Protein AF-A0A943LMQ2-F1 (afdb_monomer_lite)

Secondary structure (DSSP, 8-state):
--HHHHHHHHHHHHHHHHHHHHHHHHHGGGS-HHHHHHHHHHHHHHHHHHHHHHHHHHHHHHTS-HHHHHHHIIIIIS---HHHHHHHHHH-GGGHHHH-S-S---SSPPPHHHHHHHHHHHHHHHHHHHHHHH-

Foldseek 3Di:
DALLVLLVVLVVVLVVLVVVVVVCVVVVVPDDPPVVVVVVVVSVVSNVLSVLLNVLLVVLLVVDDPVLVVLCCVCPVVVHDLQVVLVVCQVVVVCLCVQAPDPDDDPDRDDSVRSSVSNVVSVVVSRVSSVVRRD

Radius of gyration: 21.12 Å; chains: 1; bounding box: 54×22×59 Å

Structure (mmCIF, N/CA/C/O backbone):
data_AF-A0A943LMQ2-F1
#
_entry.id   AF-A0A943LMQ2-F1
#
loop_
_atom_site.group_PDB
_atom_site.id
_atom_site.type_symbol
_atom_site.label_atom_id
_atom_site.label_alt_id
_atom_site.label_comp_id
_atom_site.label_asym_id
_atom_site.label_entity_id
_atom_site.label_seq_id
_atom_site.pdbx_PDB_ins_code
_atom_site.Cartn_x
_atom_site.Cartn_y
_atom_site.Cartn_z
_atom_site.occupancy
_atom_site.B_iso_or_equiv
_atom_site.auth_seq_id
_atom_site.auth_comp_id
_atom_site.auth_asym_id
_atom_site.auth_atom_id
_atom_site.pdbx_PDB_model_num
ATOM 1 N N . MET A 1 1 ? 2.055 -10.130 6.123 1.00 82.19 1 MET A N 1
ATOM 2 C CA . MET A 1 1 ? 1.278 -8.940 5.733 1.00 82.19 1 MET A CA 1
ATOM 3 C C . MET A 1 1 ? 2.239 -7.768 5.654 1.00 82.19 1 MET A C 1
ATOM 5 O O . MET A 1 1 ? 2.965 -7.559 6.616 1.00 82.19 1 MET A O 1
ATOM 9 N N . ASN A 1 2 ? 2.328 -7.082 4.515 1.00 93.62 2 ASN A N 1
ATOM 10 C CA . ASN A 1 2 ? 3.151 -5.872 4.389 1.00 93.62 2 ASN A CA 1
ATOM 11 C C . ASN A 1 2 ? 2.408 -4.633 4.926 1.00 93.62 2 ASN A C 1
ATOM 13 O O . ASN A 1 2 ? 1.201 -4.683 5.159 1.00 93.62 2 ASN A O 1
ATOM 17 N N . ILE A 1 3 ? 3.110 -3.510 5.097 1.00 96.75 3 ILE A N 1
ATOM 18 C CA . ILE A 1 3 ? 2.543 -2.289 5.691 1.00 96.75 3 ILE A CA 1
ATOM 19 C C . ILE A 1 3 ? 1.330 -1.716 4.930 1.00 96.75 3 ILE A C 1
ATOM 21 O O . ILE A 1 3 ? 0.414 -1.166 5.539 1.00 96.75 3 ILE A O 1
ATOM 25 N N . ILE A 1 4 ? 1.275 -1.886 3.607 1.00 97.25 4 ILE A N 1
ATOM 26 C CA . ILE A 1 4 ? 0.153 -1.425 2.773 1.00 97.25 4 ILE A CA 1
ATOM 27 C C . ILE A 1 4 ? -1.056 -2.350 2.953 1.00 97.25 4 ILE A C 1
ATOM 29 O O . ILE A 1 4 ? -2.196 -1.893 3.045 1.00 97.25 4 ILE A O 1
ATOM 33 N N . GLU A 1 5 ? -0.825 -3.660 3.040 1.00 96.12 5 GLU A N 1
ATOM 34 C CA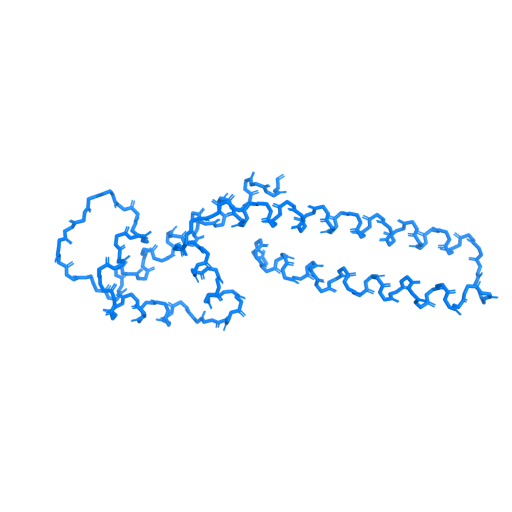 . GLU A 1 5 ? -1.870 -4.631 3.376 1.00 96.12 5 GLU A CA 1
ATOM 35 C C . GLU A 1 5 ? -2.406 -4.408 4.792 1.00 96.12 5 GLU A C 1
ATOM 37 O O . GLU A 1 5 ? -3.618 -4.452 4.987 1.00 96.12 5 GLU A O 1
ATOM 42 N N . GLN A 1 6 ? -1.532 -4.089 5.751 1.00 96.62 6 GLN A N 1
ATOM 43 C CA . GLN A 1 6 ? -1.928 -3.736 7.113 1.00 96.62 6 GLN A CA 1
ATOM 44 C C . GLN A 1 6 ? -2.793 -2.477 7.128 1.00 96.62 6 GLN A C 1
ATOM 46 O O . GLN A 1 6 ? -3.841 -2.472 7.760 1.00 96.62 6 GLN A O 1
ATOM 51 N N . TYR A 1 7 ? -2.424 -1.441 6.373 1.00 97.62 7 TYR A N 1
ATOM 52 C CA . TYR A 1 7 ? -3.254 -0.248 6.200 1.00 97.62 7 TYR A CA 1
ATOM 53 C C . TYR A 1 7 ? -4.650 -0.574 5.647 1.00 97.62 7 TYR A C 1
ATOM 55 O O . TYR A 1 7 ? -5.664 -0.130 6.193 1.00 97.62 7 TYR A O 1
ATOM 63 N N . LYS A 1 8 ? -4.727 -1.395 4.590 1.00 96.31 8 LYS A N 1
ATOM 64 C CA . LYS A 1 8 ? -6.007 -1.840 4.013 1.00 96.31 8 LYS A CA 1
ATOM 65 C C . LYS A 1 8 ? -6.839 -2.611 5.038 1.00 96.31 8 LYS A C 1
ATOM 67 O O . LYS A 1 8 ? -8.026 -2.329 5.197 1.00 96.31 8 LYS A O 1
ATOM 72 N N . PHE A 1 9 ? -6.216 -3.553 5.739 1.00 96.50 9 PHE A N 1
ATOM 73 C CA . PHE A 1 9 ? -6.864 -4.359 6.768 1.00 96.50 9 PHE A CA 1
ATOM 74 C C . PHE A 1 9 ? -7.388 -3.488 7.914 1.00 96.50 9 PHE A C 1
ATOM 76 O O . PHE A 1 9 ? -8.563 -3.574 8.270 1.00 96.50 9 PHE A O 1
ATOM 83 N N . ASN A 1 10 ? -6.562 -2.573 8.420 1.00 96.88 10 ASN A N 1
ATOM 84 C CA . ASN A 1 10 ? -6.918 -1.650 9.490 1.00 96.88 10 ASN A CA 1
ATOM 85 C C . ASN A 1 10 ? -8.070 -0.726 9.081 1.00 96.88 10 ASN A C 1
ATOM 87 O O . ASN A 1 10 ? -8.968 -0.491 9.884 1.00 96.88 10 ASN A O 1
ATOM 91 N N . LYS A 1 11 ? -8.115 -0.243 7.828 1.00 95.62 11 LYS A N 1
ATOM 92 C CA . LYS A 1 11 ? -9.270 0.523 7.321 1.00 95.62 11 LYS A CA 1
ATOM 93 C C . LYS A 1 11 ? -10.575 -0.265 7.414 1.00 95.62 11 LYS A C 1
ATOM 95 O O . LYS A 1 11 ? -11.592 0.305 7.805 1.00 95.62 11 LYS A O 1
ATOM 100 N N . THR A 1 12 ? -10.561 -1.551 7.076 1.00 95.62 12 THR A N 1
ATOM 101 C CA . THR A 1 12 ? -11.738 -2.420 7.223 1.00 95.62 12 THR A CA 1
ATOM 102 C C . THR A 1 12 ? -12.068 -2.655 8.694 1.00 95.62 12 THR A C 1
ATOM 104 O O . THR A 1 12 ? -13.223 -2.523 9.090 1.00 95.62 12 THR A O 1
ATOM 107 N N . ARG A 1 13 ? -11.060 -2.929 9.526 1.00 95.56 13 ARG A N 1
ATOM 108 C CA . ARG A 1 13 ? -11.244 -3.188 10.957 1.00 95.56 13 ARG A CA 1
ATOM 109 C C . ARG A 1 13 ? -11.841 -1.991 11.699 1.00 95.56 13 ARG A C 1
ATOM 111 O O . ARG A 1 13 ? -12.760 -2.179 12.483 1.00 95.56 13 ARG A O 1
ATOM 118 N N . ILE A 1 14 ? -11.400 -0.771 11.389 1.00 96.06 14 ILE A N 1
ATOM 119 C CA . ILE A 1 14 ? -11.981 0.469 11.931 1.00 96.06 14 ILE A CA 1
ATOM 120 C C . ILE A 1 14 ? -13.477 0.567 11.610 1.00 96.06 14 ILE A C 1
ATOM 122 O O . ILE A 1 14 ? -14.253 0.944 12.481 1.00 96.06 14 ILE A O 1
ATOM 126 N N . LYS A 1 15 ? -13.898 0.229 10.382 1.00 95.19 15 LYS A N 1
ATOM 127 C CA . LYS A 1 15 ? -15.324 0.246 10.008 1.00 95.19 15 LYS A CA 1
ATOM 128 C C . LYS A 1 15 ? -16.134 -0.758 10.825 1.00 95.19 15 LYS A C 1
ATOM 130 O O . LYS A 1 15 ? -17.214 -0.414 11.282 1.00 95.19 15 LYS A O 1
ATOM 135 N N . ILE A 1 16 ? -15.593 -1.960 11.022 1.00 93.25 16 ILE A N 1
ATOM 136 C CA . ILE A 1 16 ? -16.233 -3.004 11.832 1.00 93.25 16 ILE A CA 1
ATOM 137 C C . ILE A 1 16 ? -16.396 -2.524 13.276 1.00 93.25 16 ILE A C 1
ATOM 139 O O . ILE A 1 16 ? -17.506 -2.531 13.780 1.00 93.25 16 ILE A O 1
ATOM 143 N N . ILE A 1 17 ? -15.331 -2.014 13.901 1.00 92.25 17 ILE A N 1
ATOM 144 C CA . ILE A 1 17 ? -15.389 -1.546 15.295 1.00 92.25 17 ILE A CA 1
ATOM 145 C C . ILE A 1 17 ? -16.381 -0.387 15.462 1.00 92.25 17 ILE A C 1
ATOM 147 O O . ILE A 1 17 ? -17.099 -0.334 16.452 1.00 92.25 17 ILE A O 1
ATOM 151 N N . LYS A 1 18 ? -16.452 0.539 14.497 1.00 91.38 18 LYS A N 1
ATOM 152 C CA . LYS A 1 18 ? -17.452 1.619 14.521 1.00 91.38 18 LYS A CA 1
ATOM 153 C C . LYS A 1 18 ? -18.882 1.080 14.471 1.00 91.38 18 LYS A C 1
ATOM 155 O O . LYS A 1 18 ? -19.718 1.531 15.239 1.00 91.38 18 LYS A O 1
ATOM 160 N N . ASN A 1 19 ? -19.133 0.085 13.625 1.00 89.50 19 ASN A N 1
ATOM 161 C CA . ASN A 1 19 ? -20.424 -0.593 13.572 1.00 89.50 19 ASN A CA 1
ATOM 162 C C . ASN A 1 19 ? -20.724 -1.365 14.873 1.00 89.50 19 ASN A C 1
ATOM 164 O O . ASN A 1 19 ? -21.859 -1.368 15.334 1.00 89.50 19 ASN A O 1
ATOM 168 N N . ASP A 1 20 ? -19.714 -1.973 15.502 1.00 86.00 20 ASP A N 1
ATOM 169 C CA . ASP A 1 20 ? -19.869 -2.641 16.800 1.00 86.00 20 ASP A CA 1
ATOM 170 C C . ASP A 1 20 ? -20.264 -1.640 17.905 1.00 86.00 20 ASP A C 1
ATOM 172 O O . ASP A 1 20 ? -21.116 -1.954 18.735 1.00 86.00 20 ASP A O 1
ATOM 176 N N . PHE A 1 21 ? -19.705 -0.420 17.891 1.00 86.00 21 PHE A N 1
ATOM 177 C CA . PHE A 1 21 ? -20.133 0.667 18.781 1.00 86.00 21 PHE A CA 1
ATOM 178 C C . PHE A 1 21 ? -21.592 1.071 18.545 1.00 86.00 21 PHE A C 1
ATOM 180 O O . PHE A 1 21 ? -22.353 1.152 19.504 1.00 86.00 21 PHE A O 1
ATOM 187 N N . GLU A 1 22 ? -22.002 1.260 17.289 1.00 84.38 22 GLU A N 1
ATOM 188 C CA . GLU A 1 22 ? -23.389 1.608 16.945 1.00 84.38 22 GLU A CA 1
ATOM 189 C C . GLU A 1 22 ? -24.378 0.515 17.386 1.00 84.38 22 GLU A C 1
ATOM 191 O O . GLU A 1 22 ? -25.432 0.804 17.952 1.00 84.38 22 GLU A O 1
ATOM 196 N N . ILE A 1 23 ? -24.047 -0.763 17.182 1.00 80.69 23 ILE A N 1
ATOM 197 C CA . ILE A 1 23 ? -24.877 -1.886 17.648 1.00 80.69 23 ILE A CA 1
ATOM 198 C C . ILE A 1 23 ? -24.971 -1.892 19.176 1.00 80.69 23 ILE A C 1
ATOM 200 O O . ILE A 1 23 ? -26.043 -2.159 19.722 1.00 80.69 23 ILE A O 1
ATOM 204 N N . TYR A 1 24 ? -23.868 -1.610 19.869 1.00 74.38 24 TYR A N 1
ATOM 205 C CA . TYR A 1 24 ? -23.846 -1.549 21.324 1.00 74.38 24 TYR A CA 1
ATOM 206 C C . TYR A 1 24 ? -24.719 -0.406 21.864 1.00 74.38 24 TYR A C 1
ATOM 208 O O . TYR A 1 24 ? -25.547 -0.642 22.744 1.00 74.38 24 TYR A O 1
ATO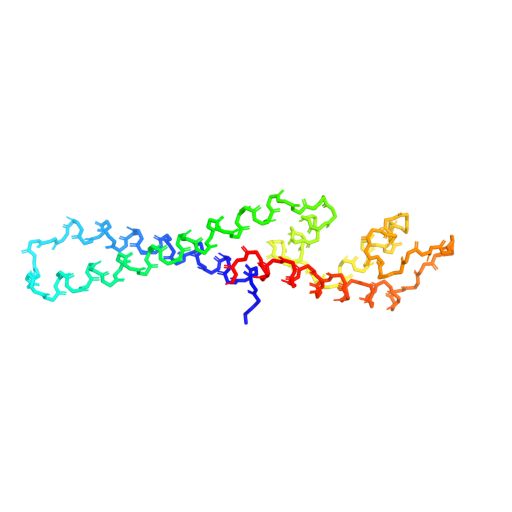M 216 N N . GLU A 1 25 ? -24.602 0.803 21.306 1.00 73.31 25 GLU A N 1
ATOM 217 C CA . GLU A 1 25 ? -25.429 1.961 21.684 1.00 73.31 25 GLU A CA 1
ATOM 218 C C . GLU A 1 25 ? -26.929 1.689 21.517 1.00 73.31 25 GLU A C 1
ATOM 220 O O . GLU A 1 25 ? -27.737 2.214 22.276 1.00 73.31 25 GLU A O 1
ATOM 225 N N . ASN A 1 26 ? -27.312 0.813 20.586 1.00 73.81 26 ASN A N 1
ATOM 226 C CA . ASN A 1 26 ? -28.705 0.430 20.364 1.00 73.81 26 ASN A CA 1
ATOM 227 C C . ASN A 1 26 ? -29.207 -0.714 21.272 1.00 73.81 26 ASN A C 1
ATOM 229 O O . ASN A 1 26 ? -30.414 -0.926 21.357 1.00 73.81 26 ASN A O 1
ATOM 233 N N . ASN A 1 27 ? -28.320 -1.448 21.959 1.00 70.50 27 ASN A N 1
ATOM 234 C CA . ASN A 1 27 ? -28.660 -2.645 22.752 1.00 70.50 27 ASN A CA 1
ATOM 235 C C . ASN A 1 27 ? -28.266 -2.551 24.243 1.00 70.50 27 ASN A C 1
ATOM 237 O O . ASN A 1 27 ? -28.340 -3.543 24.971 1.00 70.50 27 ASN A O 1
ATOM 241 N N . TYR A 1 28 ? -27.863 -1.366 24.715 1.00 61.34 28 TYR A N 1
ATOM 242 C CA . TYR A 1 28 ? -27.259 -1.151 26.040 1.00 61.34 28 TYR A CA 1
ATOM 243 C C . TYR A 1 28 ? -28.135 -1.543 27.248 1.00 61.34 28 TYR A C 1
ATOM 245 O O . TYR A 1 28 ? -27.612 -1.723 28.343 1.00 61.34 28 TYR A O 1
ATOM 253 N N . LEU A 1 29 ? -29.451 -1.699 27.067 1.00 60.31 29 LEU A N 1
ATOM 254 C CA . LEU A 1 29 ? -30.402 -2.033 28.136 1.00 60.31 29 LEU A CA 1
ATOM 255 C C . LEU A 1 29 ? -30.402 -3.523 28.546 1.00 60.31 29 LEU A C 1
ATOM 257 O O . LEU A 1 29 ? -31.117 -3.885 29.476 1.00 60.31 29 LEU A O 1
ATOM 261 N N . ILE A 1 30 ? -29.642 -4.393 27.863 1.00 63.44 30 ILE A N 1
ATOM 262 C CA . ILE A 1 30 ? -29.764 -5.864 27.984 1.00 63.44 30 ILE A CA 1
ATOM 263 C C . ILE A 1 30 ? -28.527 -6.532 28.642 1.00 63.44 30 ILE A C 1
ATOM 265 O O . ILE A 1 30 ? -28.531 -7.737 28.877 1.00 63.44 30 ILE A O 1
ATOM 269 N N . LEU A 1 31 ? -27.463 -5.793 28.984 1.00 60.41 31 LEU A N 1
ATOM 270 C CA . LEU A 1 31 ? -26.147 -6.377 29.321 1.00 60.41 31 LEU A CA 1
ATOM 271 C C . LEU A 1 31 ? -25.581 -5.912 30.688 1.00 60.41 31 LEU A C 1
ATOM 273 O O . LEU A 1 31 ? -25.836 -4.788 31.108 1.00 60.41 31 LEU A O 1
ATOM 277 N N . ASP A 1 32 ? -24.765 -6.751 31.350 1.00 68.69 32 ASP A N 1
ATOM 278 C CA . ASP A 1 32 ? -24.082 -6.467 32.637 1.00 68.69 32 ASP A CA 1
ATOM 279 C C . ASP A 1 32 ? -23.076 -5.298 32.529 1.00 68.69 32 ASP A C 1
ATOM 281 O O . ASP A 1 32 ? -22.105 -5.354 31.767 1.00 68.69 32 ASP A O 1
ATOM 285 N N . GLU A 1 33 ? -23.278 -4.244 33.331 1.00 71.50 33 GLU A N 1
ATOM 286 C CA . GLU A 1 33 ? -22.501 -2.994 33.322 1.00 71.50 33 GLU A CA 1
ATOM 287 C C . GLU A 1 33 ? -20.975 -3.184 33.416 1.00 71.50 33 GLU A C 1
ATOM 289 O O . GLU A 1 33 ? -20.225 -2.448 32.765 1.00 71.50 33 GLU A O 1
ATOM 294 N N . LYS A 1 34 ? -20.469 -4.153 34.191 1.00 76.31 34 LYS A N 1
ATOM 295 C CA . LYS A 1 34 ? -19.011 -4.297 34.397 1.00 76.31 34 LYS A CA 1
ATOM 296 C C . LYS A 1 34 ? -18.297 -4.927 33.205 1.00 76.31 34 LYS A C 1
ATOM 298 O O . LYS A 1 34 ? -17.216 -4.466 32.822 1.00 76.31 34 LYS A O 1
ATOM 303 N N . GLU A 1 35 ? -18.870 -5.977 32.623 1.00 71.75 35 GLU A N 1
ATOM 304 C CA . GLU A 1 35 ? -18.306 -6.620 31.429 1.00 71.75 35 GLU A CA 1
ATOM 305 C C . GLU A 1 35 ? -18.392 -5.689 30.213 1.00 71.75 35 GLU A C 1
ATOM 307 O O . GLU A 1 35 ? -17.444 -5.593 29.427 1.00 71.75 35 GLU A O 1
ATOM 312 N N . ASN A 1 36 ? -19.465 -4.903 30.148 1.00 72.94 36 ASN A N 1
ATOM 313 C CA . ASN A 1 36 ? -19.697 -3.867 29.152 1.00 72.94 36 ASN A CA 1
ATOM 314 C C . ASN A 1 36 ? -18.629 -2.771 29.143 1.00 72.94 36 ASN A C 1
ATOM 316 O O . ASN A 1 36 ? -18.022 -2.505 28.104 1.00 72.94 36 ASN A O 1
ATOM 320 N N . ILE A 1 37 ? -18.336 -2.163 30.299 1.00 79.12 37 ILE A N 1
ATOM 321 C CA . ILE A 1 37 ? -17.298 -1.123 30.407 1.00 79.12 37 ILE A CA 1
ATOM 322 C C . ILE A 1 37 ? -15.943 -1.672 29.943 1.00 79.12 37 ILE A C 1
ATOM 324 O O . ILE A 1 37 ? -15.199 -1.003 29.223 1.00 79.12 37 ILE A O 1
ATOM 328 N N . LYS A 1 38 ? -15.616 -2.918 30.307 1.00 82.88 38 LYS A N 1
ATOM 329 C CA . LYS A 1 38 ? -14.369 -3.570 29.891 1.00 82.88 38 LYS A CA 1
ATOM 330 C C . LYS A 1 38 ? -14.315 -3.798 28.377 1.00 82.88 38 LYS A C 1
ATOM 332 O O . LYS A 1 38 ? -13.269 -3.563 27.769 1.00 82.88 38 LYS A O 1
ATOM 337 N N . PHE A 1 39 ? -15.416 -4.241 27.773 1.00 82.69 39 PHE A N 1
ATOM 338 C CA . PHE A 1 39 ? -15.520 -4.445 26.328 1.00 82.69 39 PHE A CA 1
ATOM 339 C C . PHE A 1 39 ? -15.379 -3.126 25.554 1.00 82.69 39 PHE A C 1
ATOM 341 O O . PHE A 1 39 ? -14.544 -3.031 24.654 1.00 82.69 39 PHE A O 1
ATOM 348 N N . ILE A 1 40 ? -16.100 -2.083 25.967 1.00 84.88 40 ILE A N 1
ATOM 349 C CA . ILE A 1 40 ? -16.044 -0.743 25.365 1.00 84.88 40 ILE A CA 1
ATOM 350 C C . ILE A 1 40 ? -14.656 -0.118 25.485 1.00 84.88 40 ILE A C 1
ATOM 352 O O . ILE A 1 40 ? -14.137 0.433 24.511 1.00 84.88 40 ILE A O 1
ATOM 356 N N . ASN A 1 41 ? -14.003 -0.261 26.639 1.00 87.31 41 ASN A N 1
ATOM 357 C CA . ASN A 1 41 ? -12.630 0.206 26.814 1.00 87.31 41 ASN A CA 1
ATOM 358 C C . ASN A 1 41 ? -11.666 -0.521 25.869 1.00 87.31 41 ASN A C 1
ATOM 360 O O . ASN A 1 41 ? -10.806 0.113 25.257 1.00 87.31 41 ASN A O 1
ATOM 364 N N . LYS A 1 42 ? -11.831 -1.838 25.688 1.00 89.25 42 LYS A N 1
ATOM 365 C CA . LYS A 1 42 ? -11.022 -2.617 24.741 1.00 89.25 42 LYS A CA 1
ATOM 366 C C . LYS A 1 42 ? -11.231 -2.146 23.299 1.00 89.25 42 LYS A C 1
ATOM 368 O O . LYS A 1 42 ? -10.241 -1.917 22.606 1.00 89.25 42 LYS A O 1
ATOM 373 N N . LEU A 1 43 ? -12.481 -1.968 22.865 1.00 90.88 43 LEU A N 1
ATOM 374 C CA . LEU A 1 43 ? -12.791 -1.466 21.522 1.00 90.88 43 LEU A CA 1
ATOM 375 C C . LEU A 1 43 ? -12.254 -0.050 21.302 1.00 90.88 43 LEU A C 1
ATOM 377 O O . LEU A 1 43 ? -11.715 0.236 20.237 1.00 90.88 43 LEU A O 1
ATOM 381 N N . THR A 1 44 ? -12.340 0.818 22.311 1.00 92.50 44 THR A N 1
ATOM 382 C CA . THR A 1 44 ? -11.828 2.195 22.242 1.00 92.50 44 THR A CA 1
ATOM 383 C C . THR A 1 44 ? -10.313 2.210 22.064 1.00 92.50 44 THR A C 1
ATOM 385 O O . THR A 1 44 ? -9.796 2.902 21.188 1.00 92.50 44 THR A O 1
ATOM 388 N N . ILE A 1 45 ? -9.587 1.411 22.853 1.00 94.94 45 ILE A N 1
ATOM 389 C CA . ILE A 1 45 ? -8.129 1.285 22.732 1.00 94.94 45 ILE A CA 1
ATOM 390 C C . ILE A 1 45 ? -7.753 0.737 21.349 1.00 94.94 45 ILE A C 1
ATOM 392 O O . ILE A 1 45 ? -6.864 1.281 20.693 1.00 94.94 45 ILE A O 1
ATOM 396 N N . GLU A 1 46 ? -8.440 -0.309 20.879 1.00 94.69 46 GLU A N 1
ATOM 397 C CA . GLU A 1 46 ? -8.204 -0.884 19.550 1.00 94.69 46 GLU A CA 1
ATOM 398 C C . GLU A 1 46 ? -8.461 0.151 18.443 1.00 94.69 46 GLU A C 1
ATOM 400 O O . GLU A 1 46 ? -7.607 0.354 17.578 1.00 94.69 46 GLU A O 1
ATOM 405 N N . LEU A 1 47 ? -9.587 0.869 18.499 1.00 96.19 47 LEU A N 1
ATOM 406 C CA . LEU A 1 47 ? -9.939 1.911 17.537 1.00 96.19 47 LEU A CA 1
ATOM 407 C C . LEU A 1 47 ? -8.894 3.029 17.496 1.00 96.19 47 LEU A C 1
ATOM 409 O O . LEU A 1 47 ? -8.507 3.451 16.403 1.00 96.19 47 LEU A O 1
ATOM 413 N N . ASN A 1 48 ? -8.424 3.490 18.656 1.00 96.50 48 ASN A N 1
ATOM 414 C CA . ASN A 1 48 ? -7.413 4.540 18.752 1.00 96.50 48 ASN A CA 1
ATOM 415 C C . ASN A 1 48 ? -6.095 4.101 18.110 1.00 96.50 48 ASN A C 1
ATOM 417 O O . ASN A 1 48 ? -5.570 4.814 17.254 1.00 96.50 48 ASN A O 1
ATOM 421 N N . ASN A 1 49 ? -5.617 2.897 18.432 1.00 96.12 49 ASN A N 1
ATOM 422 C CA . ASN A 1 49 ? -4.378 2.355 17.872 1.00 96.12 49 ASN A CA 1
ATOM 423 C C . ASN A 1 49 ? -4.458 2.198 16.344 1.00 96.12 49 ASN A C 1
ATOM 425 O O . ASN A 1 49 ? -3.545 2.595 15.616 1.00 96.12 49 ASN A O 1
ATOM 429 N N . LEU A 1 50 ? -5.567 1.651 15.835 1.00 96.94 50 LEU A N 1
ATOM 430 C CA . LEU A 1 50 ? -5.776 1.477 14.395 1.00 96.94 50 LEU A CA 1
ATOM 431 C C . LEU A 1 50 ? -5.899 2.823 13.669 1.00 96.94 50 LEU A C 1
ATOM 433 O O . LEU A 1 50 ? -5.359 2.991 12.571 1.00 96.94 50 LEU A O 1
ATOM 437 N N . SER A 1 51 ? -6.597 3.785 14.276 1.00 96.62 51 SER A N 1
ATOM 438 C CA . SER A 1 51 ? -6.779 5.127 13.716 1.00 96.62 51 SER A CA 1
ATOM 439 C C . SER A 1 51 ? -5.464 5.897 13.676 1.00 96.62 51 SER A C 1
ATOM 441 O O . SER A 1 51 ? -5.165 6.539 12.670 1.00 96.62 51 SER A O 1
ATOM 443 N N . GLU A 1 52 ? -4.644 5.796 14.723 1.00 97.12 52 GLU A N 1
ATOM 444 C CA . GLU A 1 52 ? -3.320 6.411 14.756 1.00 97.12 52 GLU A CA 1
ATOM 445 C C . GLU A 1 52 ? -2.406 5.830 13.673 1.00 97.12 52 GLU A C 1
ATOM 447 O O . GLU A 1 52 ? -1.793 6.595 12.922 1.00 97.12 52 GLU A O 1
ATOM 452 N N . PHE A 1 53 ? -2.362 4.500 13.539 1.00 97.62 53 PHE A N 1
ATOM 453 C CA . PHE A 1 53 ? -1.600 3.835 12.482 1.00 97.62 53 PHE A CA 1
ATOM 454 C C . PHE A 1 53 ? -2.021 4.329 11.093 1.00 97.62 53 PHE A C 1
ATOM 456 O O . PHE A 1 53 ? -1.175 4.743 10.299 1.00 97.62 53 PHE A O 1
ATOM 463 N N . ASN A 1 54 ? -3.325 4.331 10.792 1.00 97.44 54 ASN A N 1
ATOM 464 C CA . ASN A 1 54 ? -3.818 4.755 9.480 1.00 97.44 54 ASN A CA 1
AT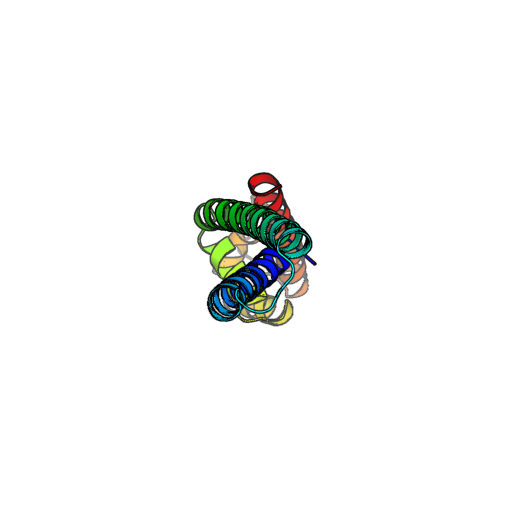OM 465 C C . ASN A 1 54 ? -3.534 6.234 9.211 1.00 97.44 54 ASN A C 1
ATOM 467 O O . ASN A 1 54 ? -3.153 6.580 8.095 1.00 97.44 54 ASN A O 1
ATOM 471 N N . ARG A 1 55 ? -3.647 7.093 10.230 1.00 97.62 55 ARG A N 1
ATOM 472 C CA . ARG A 1 55 ? -3.297 8.514 10.126 1.00 97.62 55 ARG A CA 1
ATOM 473 C C . ARG A 1 55 ? -1.818 8.702 9.795 1.00 97.62 55 ARG A C 1
ATOM 475 O O . ARG A 1 55 ? -1.493 9.484 8.905 1.00 97.62 55 ARG A O 1
ATOM 482 N N . LYS A 1 56 ? -0.921 7.990 10.487 1.00 97.94 56 LYS A N 1
ATOM 483 C CA . LYS A 1 56 ? 0.521 8.008 10.189 1.00 97.94 56 LYS A CA 1
ATOM 484 C C . LYS A 1 56 ? 0.783 7.526 8.762 1.00 97.94 56 LYS A C 1
ATOM 486 O O . LYS A 1 56 ? 1.496 8.194 8.019 1.00 97.94 56 LYS A O 1
ATOM 491 N N . PHE A 1 57 ? 0.145 6.430 8.350 1.00 98.06 57 PHE A N 1
ATOM 492 C CA . PHE A 1 57 ? 0.266 5.917 6.987 1.00 98.06 57 PHE A CA 1
ATOM 493 C C . PHE A 1 57 ? -0.175 6.949 5.945 1.00 98.06 57 PHE A C 1
ATOM 495 O O . PHE A 1 57 ? 0.562 7.186 4.993 1.00 98.06 57 PHE A O 1
ATOM 502 N N . ASP A 1 58 ? -1.330 7.595 6.129 1.00 97.62 58 ASP A N 1
ATOM 503 C CA . ASP A 1 58 ? -1.846 8.605 5.198 1.00 97.62 58 ASP A CA 1
ATOM 504 C C . ASP A 1 58 ? -0.874 9.792 5.054 1.00 97.62 58 ASP A C 1
ATOM 506 O O . ASP A 1 58 ? -0.620 10.251 3.940 1.00 97.62 58 ASP A O 1
ATOM 510 N N . ILE A 1 59 ? -0.257 10.250 6.151 1.00 97.50 59 ILE A N 1
ATOM 511 C CA . ILE A 1 59 ? 0.766 11.311 6.121 1.00 97.50 59 ILE A CA 1
ATOM 512 C C . ILE A 1 59 ? 1.964 10.887 5.263 1.00 97.50 59 ILE A C 1
ATOM 514 O O . ILE A 1 59 ? 2.380 11.620 4.361 1.00 97.50 59 ILE A O 1
ATOM 518 N N . VAL A 1 60 ? 2.510 9.696 5.513 1.00 97.50 60 VAL A N 1
ATOM 519 C CA . VAL A 1 60 ? 3.690 9.208 4.787 1.00 97.50 60 VAL A CA 1
ATOM 520 C C . VAL A 1 60 ? 3.351 8.951 3.322 1.00 97.50 60 VAL A C 1
ATOM 522 O O . VAL A 1 60 ? 4.110 9.359 2.444 1.00 97.50 60 VAL A O 1
ATOM 525 N N . TYR A 1 61 ? 2.196 8.348 3.038 1.00 97.75 61 TYR A N 1
ATOM 526 C CA . TYR A 1 61 ? 1.706 8.112 1.682 1.00 97.75 61 TYR A CA 1
ATOM 527 C C . TYR A 1 61 ? 1.575 9.419 0.889 1.00 97.7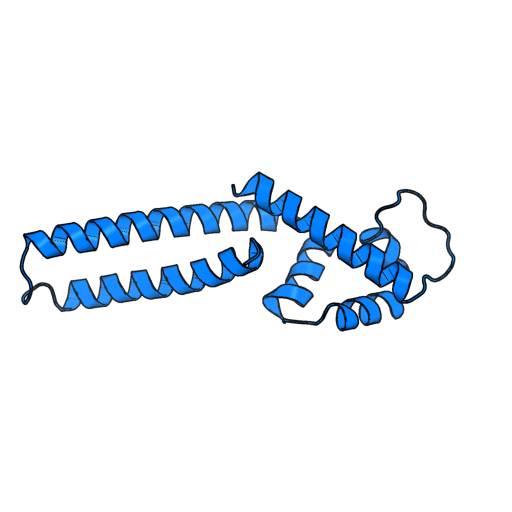5 61 TYR A C 1
ATOM 529 O O . TYR A 1 61 ? 1.996 9.495 -0.266 1.00 97.75 61 TYR A O 1
ATOM 537 N N . ASN A 1 62 ? 1.063 10.481 1.513 1.00 97.06 62 ASN A N 1
ATOM 538 C CA . ASN A 1 62 ? 0.920 11.782 0.861 1.00 97.06 62 ASN A CA 1
ATOM 539 C C . ASN A 1 62 ? 2.269 12.435 0.526 1.00 97.06 62 ASN A C 1
ATOM 541 O O . ASN A 1 62 ? 2.353 13.143 -0.479 1.00 97.06 62 ASN A O 1
ATOM 545 N N . SER A 1 63 ? 3.322 12.134 1.294 1.00 96.56 63 SER A N 1
ATOM 546 C CA . SER A 1 63 ? 4.699 12.585 1.036 1.00 96.56 63 SER A CA 1
ATOM 547 C C . SER A 1 63 ? 5.421 11.823 -0.090 1.00 96.56 63 SER A C 1
ATOM 549 O O . SER A 1 63 ? 6.525 12.197 -0.494 1.00 96.56 63 SER A O 1
ATOM 551 N N . LEU A 1 64 ? 4.838 10.727 -0.587 1.00 97.38 64 LEU A N 1
ATOM 552 C CA . LEU A 1 64 ? 5.406 9.957 -1.690 1.00 97.38 64 LEU A CA 1
ATOM 553 C C . LEU A 1 64 ? 5.342 10.739 -3.005 1.00 97.38 64 LEU A C 1
ATOM 555 O O . LEU A 1 64 ? 4.427 11.531 -3.238 1.00 97.38 64 LEU A O 1
ATOM 559 N N . ASN A 1 65 ? 6.300 10.475 -3.891 1.00 96.56 65 ASN A N 1
ATOM 560 C CA . ASN A 1 65 ? 6.264 11.021 -5.244 1.00 96.56 65 ASN A CA 1
ATOM 561 C C . ASN A 1 65 ? 5.232 10.283 -6.119 1.00 96.56 65 ASN A C 1
ATOM 563 O O . ASN A 1 65 ? 4.754 9.199 -5.780 1.00 96.56 65 ASN A O 1
ATOM 567 N N . GLU A 1 66 ? 4.922 10.851 -7.282 1.00 97.12 66 GLU A N 1
ATOM 568 C CA . GLU A 1 66 ? 3.892 10.309 -8.178 1.00 97.12 66 GLU A CA 1
ATOM 569 C C . GLU A 1 66 ? 4.206 8.900 -8.701 1.00 97.12 66 GLU A C 1
ATOM 571 O O . GLU A 1 66 ? 3.298 8.088 -8.859 1.00 97.12 66 GLU A O 1
ATOM 576 N N . THR A 1 67 ? 5.483 8.553 -8.906 1.00 97.06 67 THR A N 1
ATOM 577 C CA . THR A 1 67 ? 5.866 7.190 -9.325 1.00 97.06 67 THR A CA 1
ATOM 578 C C . THR A 1 67 ? 5.617 6.177 -8.207 1.00 97.06 67 THR A C 1
ATOM 580 O O . THR A 1 67 ? 5.103 5.087 -8.455 1.00 97.06 67 THR A O 1
ATOM 583 N N . GLU A 1 68 ? 5.961 6.528 -6.968 1.00 98.06 68 GLU A N 1
ATOM 584 C CA . GLU A 1 68 ? 5.710 5.703 -5.785 1.00 98.06 68 GLU A CA 1
ATOM 585 C C . GLU A 1 68 ? 4.201 5.497 -5.574 1.00 98.06 68 GLU A C 1
ATOM 587 O O . GLU A 1 68 ? 3.756 4.357 -5.423 1.00 98.06 68 GLU A O 1
ATOM 592 N N . LYS A 1 69 ? 3.402 6.572 -5.639 1.00 98.25 69 LYS A N 1
ATOM 593 C CA . LYS A 1 69 ? 1.932 6.512 -5.531 1.00 98.25 69 LYS A CA 1
ATOM 594 C C . LYS A 1 69 ? 1.313 5.672 -6.644 1.00 98.25 69 LYS A C 1
ATOM 596 O O . LYS A 1 69 ? 0.483 4.810 -6.359 1.00 98.25 69 LYS A O 1
ATOM 601 N N . PHE A 1 70 ? 1.753 5.864 -7.889 1.00 97.88 70 PHE A N 1
ATOM 602 C CA . PHE A 1 70 ? 1.324 5.056 -9.031 1.00 97.88 70 PHE A CA 1
ATOM 603 C C . PHE A 1 70 ? 1.600 3.568 -8.796 1.00 97.88 70 PHE A C 1
ATOM 605 O O . PHE A 1 70 ? 0.694 2.744 -8.920 1.00 97.88 70 PHE A O 1
ATOM 612 N N . PHE A 1 71 ? 2.825 3.218 -8.394 1.00 98.00 71 PHE A N 1
ATOM 613 C CA . PHE A 1 71 ? 3.190 1.829 -8.137 1.00 98.00 71 PHE A CA 1
ATOM 614 C C . PHE A 1 71 ? 2.321 1.206 -7.037 1.00 98.00 71 PHE A C 1
ATOM 616 O O . PHE A 1 71 ? 1.853 0.079 -7.204 1.00 98.00 71 PHE A O 1
ATOM 623 N N . ILE A 1 72 ? 2.050 1.938 -5.946 1.00 97.94 72 ILE A N 1
ATOM 624 C CA . ILE A 1 72 ? 1.149 1.468 -4.883 1.00 97.94 72 ILE A CA 1
ATOM 625 C C . ILE A 1 72 ? -0.274 1.254 -5.409 1.00 97.94 72 ILE A C 1
ATOM 627 O O . ILE A 1 72 ? -0.867 0.199 -5.168 1.00 97.94 72 ILE A O 1
ATOM 631 N N . GLY A 1 73 ? -0.801 2.250 -6.126 1.00 97.88 73 GLY A N 1
ATOM 632 C CA . GLY A 1 73 ? -2.117 2.237 -6.764 1.00 97.88 73 GLY A CA 1
ATOM 633 C C . GLY A 1 73 ? -2.343 0.982 -7.590 1.00 97.88 73 GLY A C 1
ATOM 634 O O . GLY A 1 73 ? -3.306 0.244 -7.380 1.00 97.88 73 GLY A O 1
ATOM 635 N N . GLU A 1 74 ? -1.415 0.707 -8.496 1.00 98.06 74 GLU A N 1
ATOM 636 C CA . GLU A 1 74 ? -1.516 -0.426 -9.403 1.00 98.06 74 GLU A CA 1
ATOM 637 C C . GLU A 1 74 ? -1.296 -1.766 -8.683 1.00 98.06 74 GLU A C 1
ATOM 639 O O . GLU A 1 74 ? -2.128 -2.668 -8.804 1.00 98.06 74 GLU A O 1
ATOM 644 N N . ARG A 1 75 ? -0.221 -1.912 -7.894 1.00 96.56 75 ARG A N 1
ATOM 645 C CA . ARG A 1 75 ? 0.147 -3.208 -7.294 1.00 96.56 75 ARG A CA 1
ATOM 646 C C . ARG A 1 75 ? -0.740 -3.629 -6.132 1.00 96.56 75 ARG A C 1
ATOM 648 O O . ARG A 1 75 ? -1.058 -4.810 -6.036 1.00 96.56 75 ARG A O 1
ATOM 655 N N . TYR A 1 76 ? -1.126 -2.705 -5.254 1.00 97.00 76 TYR A N 1
ATOM 656 C CA . TYR A 1 76 ? -1.771 -3.052 -3.980 1.00 97.00 76 TYR A CA 1
ATOM 657 C C . TYR A 1 76 ? -3.241 -2.652 -3.894 1.00 97.00 76 TYR A C 1
ATOM 659 O O . TYR A 1 76 ? -3.994 -3.304 -3.167 1.00 97.00 76 TYR A O 1
ATOM 667 N N . PHE A 1 77 ? -3.675 -1.608 -4.607 1.00 96.06 77 PHE A N 1
ATOM 668 C CA . PHE A 1 77 ? -5.089 -1.217 -4.621 1.00 96.06 77 PHE A CA 1
ATOM 669 C C . PHE A 1 77 ? -5.854 -1.843 -5.789 1.00 96.06 77 PHE A C 1
ATOM 671 O O . PHE A 1 77 ? -6.960 -2.333 -5.581 1.00 96.06 77 PHE A O 1
ATOM 678 N N . LYS A 1 78 ? -5.250 -1.916 -6.981 1.00 97.44 78 LYS A N 1
ATOM 679 C CA . LYS A 1 78 ? -5.825 -2.605 -8.151 1.00 97.44 78 LYS A CA 1
ATOM 680 C C . LYS A 1 78 ? -5.403 -4.072 -8.278 1.00 97.44 78 LYS A C 1
ATOM 682 O O . LYS A 1 78 ? -5.839 -4.741 -9.206 1.00 97.44 78 LYS A O 1
ATOM 687 N N . ASN A 1 79 ? -4.577 -4.565 -7.353 1.00 96.00 79 ASN A N 1
ATOM 688 C CA . ASN A 1 79 ? -4.082 -5.945 -7.307 1.00 96.00 79 ASN A CA 1
ATOM 689 C C . ASN A 1 79 ? -3.399 -6.413 -8.607 1.00 96.00 79 ASN A C 1
ATOM 691 O O . ASN A 1 79 ? -3.451 -7.598 -8.934 1.00 96.00 79 ASN A O 1
ATOM 695 N N . LYS A 1 80 ? -2.751 -5.511 -9.358 1.00 97.38 80 LYS A N 1
ATOM 696 C CA . LYS A 1 80 ? -1.960 -5.921 -10.524 1.00 97.38 80 LYS A CA 1
ATOM 697 C C . LYS A 1 80 ? -0.788 -6.786 -10.093 1.00 97.38 80 LYS A C 1
ATOM 699 O O . LYS A 1 80 ? -0.196 -6.558 -9.032 1.00 97.38 80 LYS A O 1
ATOM 704 N N . SER A 1 81 ? -0.426 -7.757 -10.921 1.00 97.62 81 SER A N 1
ATOM 705 C CA . SER A 1 81 ? 0.742 -8.601 -10.685 1.00 97.62 81 SER A CA 1
ATOM 706 C C . SER A 1 81 ? 2.046 -7.805 -10.846 1.00 97.62 81 SER A C 1
ATOM 708 O O . SER A 1 81 ? 2.057 -6.665 -11.320 1.00 97.62 81 SER A O 1
ATOM 710 N N . LEU A 1 82 ? 3.173 -8.383 -10.416 1.00 96.44 82 LEU A N 1
ATOM 711 C CA . LEU A 1 82 ? 4.477 -7.789 -10.728 1.00 96.44 82 LEU A CA 1
ATOM 712 C C . LEU A 1 82 ? 4.719 -7.800 -12.245 1.00 96.44 82 LEU A C 1
ATOM 714 O O . LEU A 1 82 ? 5.220 -6.811 -12.773 1.00 96.44 82 LEU A O 1
ATOM 718 N N . ASP A 1 83 ? 4.289 -8.862 -12.925 1.00 97.94 83 ASP A N 1
ATOM 719 C CA . ASP A 1 83 ? 4.421 -9.030 -14.373 1.00 97.94 83 ASP A CA 1
ATOM 720 C C . ASP A 1 83 ? 3.673 -7.937 -15.140 1.00 97.94 83 ASP A C 1
ATOM 722 O O . ASP A 1 83 ? 4.236 -7.327 -16.047 1.00 97.94 83 ASP A O 1
ATOM 726 N N . ASP A 1 84 ? 2.453 -7.586 -14.720 1.00 98.19 84 ASP A N 1
ATOM 727 C CA . ASP A 1 84 ? 1.695 -6.470 -15.306 1.00 98.19 84 ASP A CA 1
ATOM 728 C C . ASP A 1 84 ? 2.465 -5.149 -15.224 1.00 98.19 84 ASP A C 1
ATOM 730 O O . ASP A 1 84 ? 2.455 -4.344 -16.160 1.00 98.19 84 ASP A O 1
ATOM 734 N N . MET A 1 85 ? 3.168 -4.925 -14.111 1.00 98.06 85 MET A N 1
ATOM 735 C CA . MET A 1 85 ? 4.014 -3.744 -13.966 1.00 98.06 85 MET A CA 1
ATOM 736 C C . MET A 1 85 ? 5.242 -3.832 -14.861 1.00 98.06 85 MET A C 1
ATOM 738 O O . MET A 1 85 ? 5.588 -2.841 -15.501 1.00 98.06 85 MET A O 1
ATOM 742 N N . VAL A 1 86 ? 5.884 -4.998 -14.965 1.00 98.19 86 VAL A N 1
ATOM 743 C CA . VAL A 1 86 ? 7.000 -5.189 -15.900 1.00 98.19 86 VAL A CA 1
ATOM 744 C C . VAL A 1 86 ? 6.548 -4.876 -17.328 1.00 98.19 86 VAL A C 1
ATOM 746 O O . VAL A 1 86 ? 7.219 -4.107 -18.014 1.00 98.19 86 VAL A O 1
ATOM 749 N N . TYR A 1 87 ? 5.383 -5.369 -17.755 1.00 98.06 87 TYR A N 1
ATOM 750 C CA . TYR A 1 87 ? 4.810 -5.065 -19.068 1.00 98.06 87 TYR A CA 1
ATOM 751 C C . TYR A 1 87 ? 4.508 -3.579 -19.262 1.00 98.06 87 TYR A C 1
ATOM 753 O O . TYR A 1 87 ? 4.764 -3.041 -20.343 1.00 98.06 87 TYR A O 1
ATOM 761 N N . PHE A 1 88 ? 4.008 -2.891 -18.234 1.00 97.81 88 PHE A N 1
ATOM 762 C CA . PHE A 1 88 ? 3.814 -1.444 -18.285 1.00 97.81 88 PHE A CA 1
ATOM 763 C C . PHE A 1 88 ? 5.132 -0.708 -18.566 1.00 97.81 88 PHE A C 1
ATOM 765 O O . PHE A 1 88 ? 5.195 0.095 -19.496 1.00 97.81 88 PHE A O 1
ATOM 772 N N . TYR A 1 89 ? 6.206 -1.011 -17.834 1.00 96.94 89 TYR A N 1
ATOM 773 C CA . TYR A 1 89 ? 7.511 -0.372 -18.050 1.00 96.94 89 TYR A CA 1
ATOM 774 C C . TYR A 1 89 ? 8.197 -0.831 -19.341 1.00 96.94 89 TYR A C 1
ATOM 776 O O . TYR A 1 89 ? 8.936 -0.055 -19.945 1.00 96.94 89 TYR A O 1
ATOM 784 N N . LEU A 1 90 ? 7.918 -2.048 -19.819 1.00 96.81 90 LEU A N 1
ATOM 785 C CA . LEU A 1 90 ? 8.384 -2.509 -21.126 1.00 96.81 90 LEU A CA 1
ATOM 786 C C . LEU A 1 90 ? 7.827 -1.646 -22.259 1.00 96.81 90 LEU A C 1
ATOM 788 O O 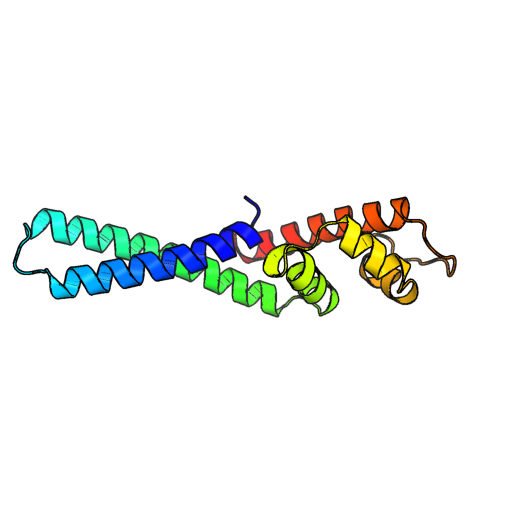. LEU A 1 90 ? 8.583 -1.289 -23.162 1.00 96.81 90 LEU A O 1
ATOM 792 N N . LYS A 1 91 ? 6.539 -1.285 -22.185 1.00 97.19 91 LYS A N 1
ATOM 793 C CA . LYS A 1 91 ? 5.872 -0.383 -23.139 1.00 97.19 91 LYS A CA 1
ATOM 794 C C . LYS A 1 91 ? 6.281 1.084 -22.961 1.00 97.19 91 LYS A C 1
ATOM 796 O O . LYS A 1 91 ? 6.170 1.855 -23.904 1.00 97.19 91 LYS A O 1
ATOM 801 N N . ASN A 1 92 ? 6.780 1.456 -21.781 1.00 96.00 92 ASN A N 1
ATOM 802 C CA . ASN A 1 92 ? 7.123 2.830 -21.407 1.00 96.00 92 ASN A CA 1
ATOM 803 C C . ASN A 1 92 ? 8.586 2.933 -20.942 1.00 96.00 92 ASN A C 1
ATOM 805 O O . ASN A 1 92 ? 8.878 3.281 -19.796 1.00 96.00 92 ASN A O 1
ATOM 809 N N . GLN A 1 93 ? 9.526 2.605 -21.835 1.00 93.31 93 GLN A N 1
ATOM 810 C CA . GLN A 1 93 ? 10.964 2.529 -21.523 1.00 93.31 93 GLN A CA 1
ATOM 811 C C . GLN A 1 93 ? 11.543 3.841 -20.968 1.00 93.31 93 GLN A C 1
ATOM 813 O O . GLN A 1 93 ? 12.462 3.827 -20.150 1.00 93.31 93 GLN A O 1
ATOM 818 N N . ASN A 1 94 ? 10.980 4.979 -21.374 1.00 93.06 94 ASN A N 1
ATOM 819 C CA . ASN A 1 94 ? 11.331 6.311 -20.884 1.00 93.06 94 ASN A CA 1
ATOM 820 C C . ASN A 1 94 ? 11.066 6.500 -19.379 1.00 93.06 94 ASN A C 1
ATOM 822 O O . ASN A 1 94 ? 11.676 7.373 -18.771 1.00 93.06 94 ASN A O 1
ATOM 826 N N . LEU A 1 95 ? 10.198 5.686 -18.768 1.00 94.25 95 LEU A N 1
ATOM 827 C CA . LEU A 1 95 ? 9.887 5.741 -17.335 1.00 94.25 95 LEU A CA 1
ATOM 828 C C . LEU A 1 95 ? 10.809 4.861 -16.484 1.00 94.25 95 LEU A C 1
ATOM 830 O O . LEU A 1 95 ? 10.816 4.978 -15.266 1.00 94.25 95 LEU A O 1
ATOM 834 N N . ILE A 1 96 ? 11.624 3.992 -17.081 1.00 94.50 96 ILE A N 1
ATOM 835 C CA . ILE A 1 96 ? 12.516 3.091 -16.334 1.00 94.50 96 ILE A CA 1
ATOM 836 C C . ILE A 1 96 ? 13.488 3.818 -15.386 1.00 94.50 96 ILE A C 1
ATOM 838 O O . ILE A 1 96 ? 13.754 3.279 -14.306 1.00 94.50 96 ILE A O 1
ATOM 842 N N . PRO A 1 97 ? 14.014 5.019 -15.707 1.00 93.25 97 PRO A N 1
ATOM 843 C CA . PRO A 1 97 ? 14.841 5.763 -14.764 1.00 93.25 97 PRO A CA 1
ATOM 844 C C . PRO A 1 97 ? 14.167 6.033 -13.415 1.00 93.25 97 PRO A C 1
ATOM 846 O O . PRO A 1 97 ? 14.858 6.089 -12.403 1.00 93.25 97 PRO A O 1
ATOM 849 N N . THR A 1 98 ? 12.833 6.131 -13.360 1.00 93.69 98 THR A N 1
ATOM 850 C CA . THR A 1 98 ? 12.113 6.449 -12.115 1.00 93.69 98 THR A CA 1
ATOM 851 C C . THR A 1 98 ? 12.068 5.283 -11.124 1.00 93.69 98 THR A C 1
ATOM 853 O O . THR A 1 98 ? 11.940 5.506 -9.922 1.00 93.69 98 THR A O 1
ATOM 856 N N . ILE A 1 99 ? 12.223 4.045 -11.602 1.00 94.81 99 ILE A N 1
ATOM 857 C CA . ILE A 1 99 ? 12.213 2.820 -10.777 1.00 94.81 99 ILE A CA 1
ATOM 858 C C . ILE A 1 99 ? 13.597 2.201 -10.586 1.00 94.81 99 ILE A C 1
ATOM 860 O O . ILE A 1 99 ? 13.765 1.210 -9.873 1.00 94.81 99 ILE A O 1
ATOM 864 N N . SER A 1 100 ? 14.602 2.752 -11.251 1.00 93.38 100 SER A N 1
ATOM 865 C CA . SER A 1 100 ? 15.939 2.193 -11.250 1.00 93.38 100 SER A CA 1
ATOM 866 C C . SER A 1 100 ? 16.651 2.366 -9.914 1.00 93.38 100 SER A C 1
ATOM 868 O O . SER A 1 100 ? 16.563 3.413 -9.270 1.00 93.38 100 SER A O 1
ATOM 870 N N . PRO A 1 101 ? 17.445 1.373 -9.490 1.00 90.69 101 PRO A N 1
ATOM 871 C CA . PRO A 1 101 ? 18.299 1.521 -8.324 1.00 90.69 101 PRO A CA 1
ATOM 872 C C . PRO A 1 101 ? 19.581 2.326 -8.610 1.00 90.69 101 PRO A C 1
ATOM 874 O O . PRO A 1 101 ? 20.285 2.652 -7.655 1.00 90.69 101 PRO A O 1
ATOM 877 N N . TYR A 1 102 ? 19.908 2.614 -9.876 1.00 88.00 102 TYR A N 1
ATOM 878 C CA . TYR A 1 102 ? 21.172 3.228 -10.296 1.00 88.00 102 TYR A CA 1
ATOM 879 C C . TYR A 1 102 ? 20.986 4.688 -10.722 1.00 88.00 102 TYR A C 1
ATOM 881 O O . TYR A 1 102 ? 20.003 5.018 -11.373 1.00 88.00 102 TYR A O 1
ATOM 889 N N . LYS A 1 103 ? 21.959 5.552 -10.394 1.00 73.69 103 LYS A N 1
ATOM 890 C CA . LYS A 1 103 ? 21.926 6.988 -10.740 1.00 73.69 103 LYS A CA 1
ATOM 891 C C . LYS A 1 103 ? 22.145 7.262 -12.230 1.00 73.69 103 LYS A C 1
ATOM 893 O O . LYS A 1 103 ? 21.632 8.244 -12.748 1.00 73.69 103 LYS A O 1
ATOM 898 N N . GLN A 1 104 ? 22.933 6.424 -12.902 1.00 78.31 104 GLN A N 1
ATOM 899 C CA . GLN A 1 104 ? 23.261 6.594 -14.315 1.00 78.31 104 GLN A CA 1
ATOM 900 C C . GLN A 1 104 ? 22.446 5.636 -15.173 1.00 78.31 104 GLN A C 1
ATOM 902 O O . GLN A 1 104 ? 22.400 4.429 -14.922 1.00 78.31 104 GLN A O 1
ATOM 907 N N . HIS A 1 105 ? 21.835 6.195 -16.211 1.00 72.31 105 HIS A N 1
ATOM 908 C CA . HIS A 1 105 ? 21.002 5.471 -17.151 1.00 72.31 105 HIS A CA 1
ATOM 909 C C . HIS A 1 105 ? 21.637 5.457 -18.526 1.00 72.31 105 HIS A C 1
ATOM 911 O O . HIS A 1 105 ? 21.854 6.494 -19.140 1.00 72.31 105 HIS A O 1
ATOM 917 N N . THR A 1 106 ? 21.908 4.257 -19.028 1.00 74.75 106 THR A N 1
ATOM 918 C CA . THR A 1 106 ? 22.193 4.087 -20.449 1.00 74.75 106 THR A CA 1
ATOM 919 C C . THR A 1 106 ? 20.887 4.173 -21.232 1.00 74.75 106 THR A C 1
ATOM 921 O O . THR A 1 106 ? 19.918 3.510 -20.861 1.00 74.75 106 THR A O 1
ATOM 924 N N . ASN A 1 107 ? 20.884 4.912 -22.348 1.00 74.75 107 ASN A N 1
ATOM 925 C CA . ASN A 1 107 ? 19.733 5.084 -23.255 1.00 74.75 107 ASN A CA 1
ATOM 926 C C . ASN A 1 107 ? 19.331 3.802 -24.015 1.00 74.75 107 ASN A C 1
ATOM 928 O O . ASN A 1 107 ? 18.596 3.853 -24.996 1.00 74.75 107 ASN A O 1
ATOM 932 N N . LYS A 1 108 ? 19.825 2.635 -23.589 1.00 85.06 108 LYS A N 1
ATOM 933 C CA . LYS A 1 108 ? 19.477 1.348 -24.187 1.00 85.06 108 LYS A CA 1
ATOM 934 C C . LYS A 1 108 ? 18.212 0.795 -23.523 1.00 85.06 108 LYS A C 1
ATOM 936 O O . LYS A 1 108 ? 18.163 0.796 -22.284 1.00 85.06 108 LYS A O 1
ATOM 941 N N . PRO A 1 109 ? 17.253 0.264 -24.307 1.00 90.38 109 PRO A N 1
ATOM 942 C CA . PRO A 1 109 ? 16.088 -0.431 -23.774 1.00 90.38 109 PRO A CA 1
ATOM 943 C C . PRO A 1 109 ? 16.487 -1.510 -22.765 1.00 90.38 109 PRO A C 1
ATOM 945 O O . PRO A 1 109 ? 17.502 -2.194 -22.937 1.00 90.38 109 PRO A O 1
ATOM 948 N N . LYS A 1 110 ? 15.708 -1.657 -21.692 1.00 93.69 110 LYS A N 1
ATOM 949 C CA . LYS A 1 110 ? 15.934 -2.696 -20.684 1.00 93.69 110 LYS A CA 1
ATOM 950 C C . LYS A 1 110 ? 15.072 -3.911 -20.969 1.00 93.69 110 LYS A C 1
ATOM 952 O O . LYS A 1 110 ? 13.921 -3.802 -21.388 1.00 93.69 110 LYS A O 1
ATOM 957 N N . SER A 1 111 ? 15.654 -5.075 -20.702 1.00 96.19 111 SER A N 1
ATOM 958 C CA . SER A 1 111 ? 14.958 -6.350 -20.799 1.00 96.19 111 SER A CA 1
ATOM 959 C C . SER A 1 111 ? 13.959 -6.523 -19.655 1.00 96.19 111 SER A C 1
ATOM 961 O O . SER A 1 111 ? 14.077 -5.884 -18.604 1.00 96.19 111 SER A O 1
ATOM 963 N N . TYR A 1 112 ? 13.026 -7.459 -19.842 1.00 97.38 112 TYR A N 1
ATOM 964 C CA . TYR A 1 112 ? 12.061 -7.890 -18.827 1.00 97.38 112 TYR A CA 1
ATOM 965 C C . TYR A 1 112 ? 12.726 -8.128 -17.463 1.00 97.38 112 TYR A C 1
ATOM 967 O O . TYR A 1 112 ? 12.389 -7.473 -16.481 1.00 97.38 112 TYR A O 1
ATOM 975 N N . LYS A 1 113 ? 13.744 -9.001 -17.424 1.00 97.75 113 LYS A N 1
ATOM 976 C CA . LYS A 1 113 ? 14.445 -9.392 -16.187 1.00 97.75 113 LYS A CA 1
ATOM 977 C C . LYS A 1 113 ? 15.102 -8.204 -15.482 1.00 97.75 113 LYS A C 1
ATOM 979 O O . LYS A 1 113 ? 15.155 -8.146 -14.255 1.00 97.75 113 LYS A O 1
ATOM 984 N N . THR A 1 114 ? 15.623 -7.242 -16.245 1.00 95.94 114 THR A N 1
ATOM 985 C CA . THR A 1 114 ? 16.205 -6.028 -15.662 1.00 95.94 114 THR A CA 1
ATOM 986 C C . THR A 1 114 ? 15.132 -5.155 -15.016 1.00 95.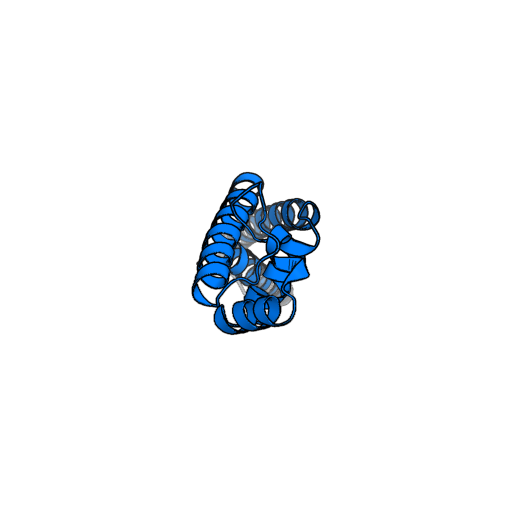94 114 THR A C 1
ATOM 988 O O . THR A 1 114 ? 15.320 -4.714 -13.884 1.00 95.94 114 THR A O 1
ATOM 991 N N . ILE A 1 115 ? 14.010 -4.935 -15.703 1.00 97.44 115 ILE A N 1
ATOM 992 C CA . ILE A 1 115 ? 12.886 -4.140 -15.190 1.00 97.44 115 ILE A CA 1
ATOM 993 C C . ILE A 1 115 ? 12.290 -4.800 -13.946 1.00 97.44 115 ILE A C 1
ATOM 995 O O . ILE A 1 115 ? 12.100 -4.132 -12.934 1.00 97.44 115 ILE A O 1
ATOM 999 N N . GLU A 1 116 ? 12.073 -6.111 -13.979 1.00 98.25 116 GLU A N 1
ATOM 1000 C CA . GLU A 1 116 ? 11.607 -6.891 -12.832 1.00 98.25 116 GLU A CA 1
ATOM 1001 C C . GLU A 1 116 ? 12.520 -6.701 -11.612 1.00 98.25 116 GLU A C 1
ATOM 1003 O O . GLU A 1 116 ? 12.057 -6.335 -10.529 1.00 98.25 116 GLU A O 1
ATOM 1008 N N . SER A 1 117 ? 13.838 -6.847 -11.791 1.00 97.62 117 SER A N 1
ATOM 1009 C CA . SER A 1 117 ? 14.812 -6.615 -10.718 1.00 97.62 117 SER A CA 1
ATOM 1010 C C . SER A 1 117 ? 14.731 -5.193 -10.152 1.00 97.62 117 SER A C 1
ATOM 1012 O O . SER A 1 117 ? 14.849 -4.993 -8.937 1.00 97.62 117 SER A O 1
ATOM 1014 N N . TYR A 1 118 ? 14.517 -4.194 -11.013 1.00 97.25 118 TYR A N 1
ATOM 1015 C CA . TYR A 1 118 ? 14.367 -2.800 -10.594 1.00 97.25 118 TYR A CA 1
ATOM 1016 C C . TYR A 1 118 ? 13.098 -2.617 -9.770 1.00 97.25 118 TYR A C 1
ATOM 1018 O O . TYR A 1 118 ? 13.176 -2.073 -8.672 1.00 97.25 118 TYR A O 1
ATOM 1026 N N . LEU A 1 119 ? 11.966 -3.156 -10.223 1.00 98.06 119 LEU A N 1
ATOM 1027 C CA . LEU A 1 119 ? 10.693 -3.090 -9.507 1.00 98.06 119 LEU A CA 1
ATOM 1028 C C . LEU A 1 119 ? 10.748 -3.795 -8.147 1.00 98.06 119 LEU A C 1
ATOM 1030 O O . LEU A 1 119 ? 10.214 -3.269 -7.174 1.00 98.06 119 LEU A O 1
ATOM 1034 N N . ILE A 1 120 ? 11.441 -4.932 -8.030 1.00 97.94 120 ILE A N 1
ATOM 1035 C CA . ILE A 1 120 ? 11.646 -5.607 -6.736 1.00 97.94 120 ILE A CA 1
ATOM 1036 C C . ILE A 1 120 ? 12.421 -4.699 -5.773 1.00 97.94 120 ILE A C 1
ATOM 1038 O O . ILE A 1 120 ? 12.033 -4.542 -4.613 1.00 97.94 120 ILE A O 1
ATOM 1042 N N . LYS A 1 121 ? 13.513 -4.079 -6.237 1.00 97.44 121 LYS A N 1
ATOM 1043 C CA . LYS A 1 121 ? 14.312 -3.151 -5.419 1.00 97.44 121 LYS A CA 1
ATOM 1044 C C . LYS A 1 121 ? 13.530 -1.885 -5.070 1.00 97.44 121 LYS A C 1
ATOM 1046 O O . LYS A 1 121 ? 13.613 -1.421 -3.934 1.00 97.44 121 LYS A O 1
ATOM 1051 N N . PHE A 1 122 ? 12.769 -1.352 -6.020 1.00 97.56 122 PHE A N 1
ATOM 1052 C CA . PHE A 1 122 ? 11.899 -0.198 -5.835 1.00 97.56 122 PHE A CA 1
ATOM 1053 C C . PHE A 1 122 ? 10.838 -0.478 -4.766 1.00 97.56 122 PHE A C 1
ATOM 1055 O O . PHE A 1 122 ? 10.725 0.277 -3.806 1.00 97.56 122 PHE A O 1
ATOM 1062 N N . ASN A 1 123 ? 10.158 -1.624 -4.851 1.00 97.56 123 ASN A N 1
ATOM 1063 C CA . ASN A 1 123 ? 9.157 -2.050 -3.877 1.00 97.56 123 ASN A CA 1
ATOM 1064 C C . ASN A 1 123 ? 9.735 -2.195 -2.459 1.00 97.56 123 ASN A C 1
ATOM 1066 O O . ASN A 1 123 ? 9.142 -1.733 -1.490 1.00 97.56 123 ASN A O 1
ATOM 1070 N N . LYS A 1 124 ? 10.937 -2.772 -2.323 1.00 97.06 124 LYS A N 1
ATOM 1071 C CA . LYS A 1 124 ? 11.623 -2.861 -1.021 1.00 97.06 124 LYS A CA 1
ATOM 1072 C C . LYS A 1 124 ? 11.950 -1.484 -0.437 1.00 97.06 124 LYS A C 1
ATOM 1074 O O . LYS A 1 124 ? 11.753 -1.263 0.754 1.00 97.06 124 LYS A O 1
ATOM 1079 N N . LYS A 1 125 ? 12.441 -0.550 -1.262 1.00 96.38 125 LYS A N 1
ATOM 1080 C CA . LYS A 1 125 ? 12.715 0.832 -0.827 1.00 96.38 125 LYS A CA 1
ATOM 1081 C C . LYS A 1 125 ? 11.438 1.542 -0.386 1.00 96.38 125 LYS A C 1
ATOM 1083 O O . LYS A 1 125 ? 11.447 2.212 0.640 1.00 96.38 125 LYS A O 1
ATOM 1088 N N . LEU A 1 126 ? 10.361 1.359 -1.143 1.00 97.06 126 LEU A N 1
ATOM 1089 C CA . LEU A 1 126 ? 9.048 1.910 -0.847 1.00 97.06 126 LEU A CA 1
ATOM 1090 C C . LEU A 1 126 ? 8.515 1.409 0.501 1.00 97.06 126 LEU A C 1
ATOM 1092 O O . LEU A 1 126 ? 8.106 2.221 1.325 1.00 97.06 126 LEU A O 1
ATOM 1096 N N . PHE A 1 127 ? 8.587 0.101 0.761 1.00 97.19 127 PHE A N 1
ATOM 1097 C CA . PHE A 1 127 ? 8.214 -0.455 2.062 1.00 97.19 127 PHE A CA 1
ATOM 1098 C C . PHE A 1 127 ? 9.055 0.117 3.196 1.00 97.19 127 PHE A C 1
ATOM 1100 O O . PHE A 1 127 ? 8.484 0.607 4.160 1.00 97.19 127 PHE A O 1
ATOM 1107 N N . SER A 1 128 ? 10.380 0.178 3.045 1.00 96.50 128 SER A N 1
ATOM 1108 C CA . SER A 1 128 ? 11.234 0.769 4.082 1.00 96.50 128 SER A CA 1
ATOM 1109 C C . SER A 1 128 ? 10.899 2.243 4.346 1.00 96.50 128 SER A C 1
ATOM 1111 O O . SER A 1 128 ? 10.955 2.688 5.489 1.00 96.50 128 SER A O 1
ATOM 1113 N N . LYS A 1 129 ? 10.533 3.010 3.310 1.00 96.00 129 LYS A N 1
ATOM 1114 C CA . LYS A 1 129 ? 10.101 4.409 3.448 1.00 96.00 129 LYS A CA 1
ATOM 1115 C C . LYS A 1 129 ? 8.781 4.523 4.212 1.00 96.00 129 LYS A C 1
ATOM 1117 O O . LYS A 1 129 ? 8.671 5.376 5.085 1.00 96.00 129 LYS A O 1
ATOM 1122 N N . LEU A 1 130 ? 7.810 3.666 3.896 1.00 97.44 130 LEU A N 1
ATOM 1123 C CA . LEU A 1 130 ? 6.526 3.608 4.595 1.00 97.44 130 LEU A CA 1
ATOM 1124 C C . LEU A 1 130 ? 6.708 3.183 6.057 1.00 97.44 130 LEU A C 1
ATOM 1126 O O . LEU A 1 130 ? 6.204 3.852 6.949 1.00 97.44 130 LEU A O 1
ATOM 1130 N N . GLU A 1 131 ? 7.465 2.116 6.307 1.00 96.38 131 GLU A N 1
ATOM 1131 C CA . GLU A 1 131 ? 7.694 1.563 7.646 1.00 96.38 131 GLU A CA 1
ATOM 1132 C C . GLU A 1 131 ? 8.346 2.581 8.574 1.00 96.38 131 GLU A C 1
ATOM 1134 O O . GLU A 1 131 ? 7.819 2.818 9.651 1.00 96.38 131 GLU A O 1
ATOM 1139 N N . ARG A 1 132 ? 9.404 3.272 8.128 1.00 94.81 132 ARG A N 1
ATOM 1140 C CA . ARG A 1 132 ? 10.080 4.309 8.933 1.00 94.81 132 ARG A CA 1
ATOM 1141 C C . ARG A 1 132 ? 9.186 5.476 9.343 1.00 94.81 132 ARG A C 1
ATOM 1143 O O . ARG A 1 132 ? 9.532 6.196 10.269 1.00 94.81 132 ARG A O 1
ATOM 1150 N N . GLY A 1 133 ? 8.127 5.747 8.585 1.00 88.56 133 GLY A N 1
ATOM 1151 C CA . GLY A 1 133 ? 7.230 6.862 8.869 1.00 88.56 133 GLY A CA 1
ATOM 1152 C C . GLY A 1 133 ? 6.002 6.473 9.696 1.00 88.56 133 GLY A C 1
ATOM 1153 O O . GLY A 1 133 ? 5.278 7.356 10.151 1.00 88.56 133 GLY A O 1
ATOM 1154 N N . VAL A 1 134 ? 5.742 5.175 9.865 1.00 92.38 134 VAL A N 1
ATOM 1155 C CA . VAL A 1 134 ? 4.526 4.658 10.513 1.00 92.38 134 VAL A CA 1
ATOM 1156 C C . VAL A 1 134 ? 4.834 3.906 11.805 1.00 92.38 134 VAL A C 1
ATOM 1158 O O . VAL A 1 134 ? 4.073 4.054 12.764 1.00 92.38 134 VAL A O 1
ATOM 1161 N N . LEU A 1 135 ? 5.906 3.108 11.811 1.00 88.81 135 LEU A N 1
ATOM 1162 C CA . LEU A 1 135 ? 6.386 2.313 12.944 1.00 88.81 135 LEU A CA 1
ATOM 1163 C C . LEU A 1 135 ? 7.453 3.093 13.715 1.00 88.81 135 LEU A C 1
ATOM 1165 O O . LEU A 1 135 ? 7.350 3.109 14.959 1.00 88.81 135 LEU A O 1
#

Sequence (135 aa):
MNIIEQYKFNKTRIKIIKNDFEIYENNYLILDEKENIKFINKLTIELNNLSEFNRKFDIVYNSLNETEKFFIGERYFKNKSLDDMVYFYLKNQNLIPTISPYKQHTNKPKSYKTIESYLIKFNKKLFSKLERGVL

pLDDT: mean 91.57, std 9.32, range [60.31, 98.25]